Protein AF-A0A2G9LR04-F1 (afdb_monomer)

pLDDT: mean 71.37, std 13.22, range [40.09, 92.0]

Secondary structure (DSSP, 8-state):
--HHHHHHHHHHHHHHHHHHHHHHHHTTT---S-HHHHHHHHHHHHHTHHHHHHHHHHS-TTSS-HHHHHHHHHHHHHHHHHHHHHHHHHHH-----HHHHHHHHHHHHHHHHHHHHHHHHHHHS--

Solvent-accessible surface area (backbone atoms only — not comparable to full-atom values): 6961 Å² total; per-residue (Å²): 136,72,74,61,63,67,52,47,53,54,53,47,53,49,52,50,53,49,47,50,51,47,50,64,64,44,58,85,60,80,70,66,94,42,72,64,59,52,50,55,54,47,47,45,57,39,45,43,51,34,3,49,29,40,46,55,49,75,50,62,83,88,81,54,56,73,67,57,46,54,52,49,18,43,51,39,2,47,50,53,40,50,52,57,43,53,48,38,33,71,77,69,64,44,71,94,37,76,69,52,46,51,50,48,36,52,52,49,29,48,53,28,42,50,49,24,53,53,55,57,53,56,67,66,76,76,113

Nearest PDB structures (foldseek):
  4ktq-assembly1_A  TM=2.704E-01  e=6.461E-01  Thermus aquaticus

Foldseek 3Di:
DDPVVVVCLVVVVVVLVVVVVCLVVCVVVVDPPDPVVVVVVVCCLQFAQLLLLLCLLPDDPVPDDPVRSNVSSRVRSNCQQPVQLVVCCVPVVDDSDPSVSSVSSSVSSVVSSVSSVVVVVVVVVVD

Radius of gyration: 15.89 Å; Cα contacts (8 Å, |Δi|>4): 91; chains: 1; bounding box: 37×32×43 Å

Structure (mmCIF, N/CA/C/O backbone):
data_AF-A0A2G9LR04-F1
#
_entry.id   AF-A0A2G9LR04-F1
#
loop_
_atom_site.group_PDB
_atom_site.id
_atom_site.type_symbol
_atom_site.label_atom_id
_atom_site.label_alt_id
_atom_site.label_comp_id
_atom_site.label_asym_id
_atom_site.label_entity_id
_atom_site.label_seq_id
_atom_site.pdbx_PDB_ins_code
_atom_site.Cartn_x
_atom_site.Cartn_y
_atom_site.Cartn_z
_atom_site.occupancy
_atom_site.B_iso_or_equiv
_atom_site.auth_seq_id
_atom_site.auth_comp_id
_atom_site.auth_asym_id
_atom_site.auth_atom_id
_atom_site.pdbx_PDB_model_num
ATOM 1 N N . MET A 1 1 ? -22.429 8.676 17.859 1.00 40.09 1 MET A N 1
ATOM 2 C CA . MET A 1 1 ? -22.558 8.169 16.476 1.00 40.09 1 MET A CA 1
ATOM 3 C C . MET A 1 1 ? -21.853 9.159 15.576 1.00 40.09 1 MET A C 1
ATOM 5 O O . MET A 1 1 ? -22.311 10.288 15.481 1.00 40.09 1 MET A O 1
ATOM 9 N N . ASP A 1 2 ? -20.703 8.781 15.024 1.00 44.91 2 ASP A N 1
ATOM 10 C CA . ASP A 1 2 ? -19.860 9.706 14.268 1.00 44.91 2 ASP A CA 1
ATOM 11 C C . ASP A 1 2 ? -20.124 9.543 12.766 1.00 44.91 2 ASP A C 1
ATOM 13 O O . ASP A 1 2 ? -19.822 8.514 12.159 1.00 44.91 2 ASP A O 1
ATOM 17 N N . ILE A 1 3 ? -20.774 10.548 12.182 1.00 46.38 3 ILE A N 1
ATOM 18 C CA . ILE A 1 3 ? -21.309 10.555 10.808 1.00 46.38 3 ILE A CA 1
ATOM 19 C C . ILE A 1 3 ? -20.161 10.665 9.779 1.00 46.38 3 ILE A C 1
ATOM 21 O O . ILE A 1 3 ? -20.325 10.366 8.595 1.00 46.38 3 ILE A O 1
ATOM 25 N N . TRP A 1 4 ? -18.963 11.028 10.246 1.00 43.84 4 TRP A N 1
ATOM 26 C CA . TRP A 1 4 ? -17.763 11.219 9.438 1.00 43.84 4 TRP A CA 1
ATOM 27 C C . TRP A 1 4 ? -17.156 9.907 8.921 1.00 43.84 4 TRP A C 1
ATOM 29 O O . TRP A 1 4 ? -16.870 9.796 7.729 1.00 43.84 4 TRP A O 1
ATOM 39 N N . GLY A 1 5 ? -17.080 8.857 9.747 1.00 47.59 5 GLY A N 1
ATOM 40 C CA . GLY A 1 5 ? -16.445 7.589 9.352 1.00 47.59 5 GLY A CA 1
ATOM 41 C C . GLY A 1 5 ? -17.174 6.824 8.236 1.00 47.59 5 GLY A C 1
ATOM 42 O O . GLY A 1 5 ? -16.544 6.137 7.432 1.00 47.59 5 GLY A O 1
ATOM 43 N N . PHE A 1 6 ? -18.500 6.975 8.146 1.00 45.53 6 PHE A N 1
ATOM 44 C CA . PHE A 1 6 ? -19.335 6.314 7.131 1.00 45.53 6 PHE A CA 1
ATOM 45 C C . PHE A 1 6 ? -19.272 6.996 5.759 1.00 45.53 6 PHE A C 1
ATOM 47 O O . PHE A 1 6 ? -19.538 6.370 4.725 1.00 45.53 6 PHE A O 1
ATOM 54 N N . ARG A 1 7 ? -18.964 8.296 5.759 1.00 53.59 7 ARG A N 1
ATOM 55 C CA . ARG A 1 7 ? -18.758 9.086 4.549 1.00 53.59 7 ARG A CA 1
ATOM 56 C C . ARG A 1 7 ? -17.352 8.834 4.004 1.00 53.59 7 ARG A C 1
ATOM 58 O O . ARG A 1 7 ? -17.227 8.584 2.809 1.00 53.59 7 ARG A O 1
ATOM 65 N N . ASP A 1 8 ? -16.354 8.752 4.885 1.00 56.44 8 ASP A N 1
ATOM 66 C CA . ASP A 1 8 ? -14.968 8.441 4.518 1.00 56.44 8 ASP A CA 1
ATOM 67 C C . ASP A 1 8 ? -14.818 7.058 3.886 1.00 56.44 8 ASP A C 1
ATOM 69 O O . ASP A 1 8 ? -14.252 6.964 2.809 1.00 56.44 8 ASP A O 1
ATOM 73 N N . ILE A 1 9 ? -15.391 5.986 4.446 1.00 57.50 9 ILE A N 1
ATOM 74 C CA . ILE A 1 9 ? -15.270 4.638 3.849 1.00 57.50 9 ILE A CA 1
ATOM 75 C C . ILE A 1 9 ? -15.857 4.558 2.438 1.00 57.50 9 ILE A C 1
ATOM 77 O O . ILE A 1 9 ? -15.261 3.941 1.553 1.00 57.50 9 ILE A O 1
ATOM 81 N N . ARG A 1 10 ? -17.030 5.160 2.207 1.00 56.84 10 ARG A N 1
ATOM 82 C CA . ARG A 1 10 ? -17.674 5.123 0.886 1.00 56.84 10 ARG A CA 1
ATOM 83 C C . ARG A 1 10 ? -16.884 5.945 -0.120 1.00 56.84 10 ARG A C 1
ATOM 85 O O . ARG A 1 10 ? -16.547 5.418 -1.174 1.00 56.84 10 ARG A O 1
ATOM 92 N N . ILE A 1 11 ? -16.527 7.182 0.231 1.00 59.34 11 ILE A N 1
ATOM 93 C CA . ILE A 1 11 ? -15.672 8.043 -0.597 1.00 59.34 11 ILE A CA 1
ATOM 94 C C . ILE A 1 11 ? -14.341 7.344 -0.891 1.00 59.34 11 ILE A C 1
ATOM 96 O O . ILE A 1 11 ? -13.901 7.336 -2.031 1.00 59.34 11 ILE A O 1
ATOM 100 N N . PHE A 1 12 ? -13.740 6.676 0.089 1.00 53.84 12 PHE A N 1
ATOM 101 C CA . PHE A 1 12 ? -12.457 5.998 -0.066 1.00 53.84 12 PHE A CA 1
ATOM 102 C C . PHE A 1 12 ? -12.551 4.728 -0.919 1.00 53.84 12 PHE A C 1
ATOM 104 O O . PHE A 1 12 ? -11.682 4.483 -1.748 1.00 53.84 12 PHE A O 1
ATOM 111 N N . THR A 1 13 ? -13.647 3.971 -0.815 1.00 61.41 13 THR A N 1
ATOM 112 C CA . THR A 1 13 ? -13.932 2.848 -1.726 1.00 61.41 13 THR A CA 1
ATOM 113 C C . THR A 1 13 ? -14.085 3.347 -3.166 1.00 61.41 13 THR A C 1
ATOM 115 O O . THR A 1 13 ? -13.544 2.738 -4.087 1.00 61.41 13 THR A O 1
ATOM 118 N N . TYR A 1 14 ? -14.754 4.490 -3.366 1.00 64.81 14 TYR A N 1
ATOM 119 C CA . TYR A 1 14 ? -14.827 5.141 -4.676 1.00 64.81 14 TYR A CA 1
ATOM 120 C C . TYR A 1 14 ? -13.456 5.639 -5.149 1.00 64.81 14 TYR A C 1
ATOM 122 O O . TYR A 1 14 ? -13.128 5.433 -6.309 1.00 64.81 14 TYR A O 1
ATOM 130 N N . LEU A 1 15 ? -12.626 6.221 -4.279 1.00 58.66 15 LEU A N 1
ATOM 131 C CA . LEU A 1 15 ? -11.273 6.678 -4.625 1.00 58.66 15 LEU A CA 1
ATOM 132 C C . LEU A 1 15 ? -10.346 5.518 -5.012 1.00 58.66 15 LEU A C 1
ATOM 134 O O . LEU A 1 15 ? -9.582 5.649 -5.961 1.00 58.66 15 LEU A O 1
ATOM 138 N N . VAL A 1 16 ? -10.444 4.371 -4.334 1.00 58.34 16 VAL A N 1
ATOM 139 C CA . VAL A 1 16 ? -9.709 3.149 -4.698 1.00 58.34 16 VAL A CA 1
ATOM 140 C C . VAL A 1 16 ? -10.234 2.568 -6.009 1.00 58.34 16 VAL A C 1
ATOM 142 O O . VAL A 1 16 ? -9.438 2.217 -6.874 1.00 58.34 16 VAL A O 1
ATOM 145 N N . GLY A 1 17 ? -11.556 2.520 -6.201 1.00 64.62 17 GLY A N 1
ATOM 146 C CA . GLY A 1 17 ? -12.167 2.086 -7.461 1.00 64.62 17 GLY A CA 1
ATOM 147 C C . GLY A 1 17 ? -11.767 2.972 -8.644 1.00 64.62 17 GLY A C 1
ATOM 148 O O . GLY A 1 17 ? -11.399 2.465 -9.700 1.00 64.62 17 GLY A O 1
ATOM 149 N N . VAL A 1 18 ? -11.746 4.291 -8.445 1.00 63.81 18 VAL A N 1
ATOM 150 C CA . VAL A 1 18 ? -11.223 5.271 -9.407 1.00 63.81 18 VAL A CA 1
ATOM 151 C C . VAL A 1 18 ? -9.722 5.080 -9.608 1.00 63.81 18 VAL A C 1
ATOM 153 O O . VAL A 1 18 ? -9.264 5.136 -10.739 1.00 63.81 18 VAL A O 1
ATOM 156 N N . GLY A 1 19 ? -8.958 4.785 -8.555 1.00 62.62 19 GLY A N 1
ATOM 157 C CA . GLY A 1 19 ? -7.535 4.459 -8.643 1.00 62.62 19 GLY A CA 1
ATOM 158 C C . GLY A 1 19 ? -7.270 3.227 -9.507 1.00 62.62 19 GLY A C 1
ATOM 159 O O . GLY A 1 19 ? -6.387 3.266 -10.355 1.00 62.62 19 GLY A O 1
ATOM 160 N N . ILE A 1 20 ? -8.069 2.166 -9.366 1.00 61.47 20 ILE A N 1
ATOM 161 C CA . ILE A 1 20 ? -8.016 0.961 -10.209 1.00 61.47 20 ILE A CA 1
ATOM 162 C C . ILE A 1 20 ? -8.405 1.296 -11.649 1.00 61.47 20 ILE A C 1
ATOM 164 O O . ILE A 1 20 ? -7.693 0.910 -12.573 1.00 61.47 20 ILE A O 1
ATOM 168 N N . LEU A 1 21 ? -9.491 2.050 -11.847 1.00 61.81 21 LEU A N 1
ATOM 169 C CA . LEU A 1 21 ? -9.942 2.474 -13.172 1.00 61.81 21 LEU A CA 1
ATOM 170 C C . LEU A 1 21 ? -8.865 3.307 -13.874 1.00 61.81 21 LEU A C 1
ATOM 172 O O . LEU A 1 21 ? -8.549 3.046 -15.025 1.00 61.81 21 LEU A O 1
ATOM 176 N N . LEU A 1 22 ? -8.252 4.254 -13.162 1.00 57.22 22 LEU A N 1
ATO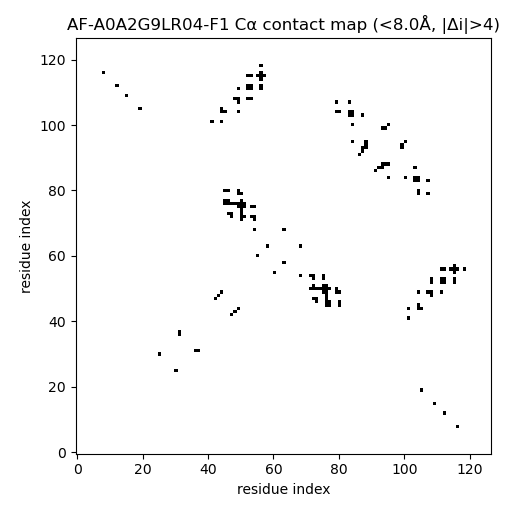M 177 C CA . LEU A 1 22 ? -7.135 5.058 -13.645 1.00 57.22 22 LEU A CA 1
ATOM 178 C C . LEU A 1 22 ? -5.902 4.196 -13.894 1.00 57.22 22 LEU A C 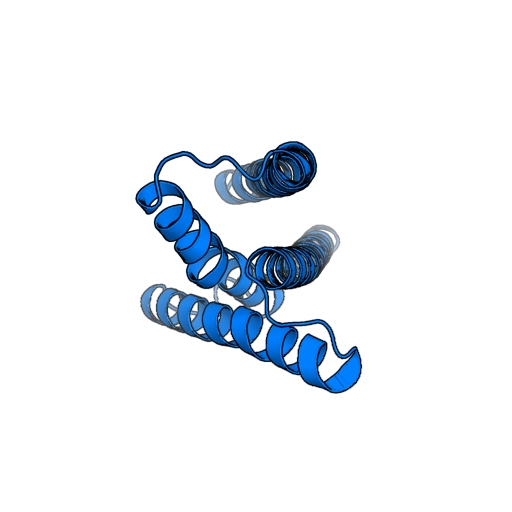1
ATOM 180 O O . LEU A 1 22 ? -5.249 4.383 -14.903 1.00 57.22 22 LEU A O 1
ATOM 184 N N . SER A 1 23 ? -5.592 3.225 -13.039 1.00 56.56 23 SER A N 1
ATOM 185 C CA . SER A 1 23 ? -4.444 2.330 -13.234 1.00 56.56 23 SER A CA 1
ATOM 186 C C . SER A 1 23 ? -4.611 1.459 -14.479 1.00 56.56 23 SER A C 1
ATOM 188 O O . SER A 1 23 ? -3.668 1.319 -15.247 1.00 56.56 23 SER A O 1
ATOM 190 N N . LEU A 1 24 ? -5.813 0.925 -14.711 1.00 63.91 24 LEU A N 1
ATOM 191 C CA . LEU A 1 24 ? -6.171 0.140 -15.897 1.00 63.91 24 LEU A CA 1
ATOM 192 C C . LEU A 1 24 ? -6.267 1.005 -17.159 1.00 63.91 24 LEU A C 1
ATOM 194 O O . LEU A 1 24 ? -5.882 0.566 -18.238 1.00 63.91 24 LEU A O 1
ATOM 198 N N . LEU A 1 25 ? -6.753 2.239 -17.026 1.00 61.50 25 LEU A N 1
ATOM 199 C CA . LEU A 1 25 ? -6.846 3.204 -18.120 1.00 61.50 25 LEU A CA 1
ATOM 200 C C . LEU A 1 25 ? -5.468 3.745 -18.509 1.00 61.50 25 LEU A C 1
ATOM 202 O O . LEU A 1 25 ? -5.213 3.942 -19.688 1.00 61.50 25 LEU A O 1
ATOM 206 N N . LEU A 1 26 ? -4.582 3.975 -17.536 1.00 54.84 26 LEU A N 1
ATOM 207 C CA . LEU A 1 26 ? -3.218 4.481 -17.723 1.00 54.84 26 LEU A CA 1
ATOM 208 C C . LEU A 1 26 ? -2.212 3.360 -18.036 1.00 54.84 26 LEU A C 1
ATOM 210 O O . LEU A 1 26 ? -1.113 3.656 -18.508 1.00 54.84 26 LEU A O 1
ATOM 214 N N . TRP A 1 27 ? -2.593 2.093 -17.824 1.00 56.44 27 TRP A N 1
ATOM 215 C CA . TRP A 1 27 ? -1.837 0.888 -18.185 1.00 56.44 27 TRP A CA 1
ATOM 216 C C . TRP A 1 27 ? -1.295 0.912 -19.627 1.00 56.44 27 TRP A C 1
ATOM 218 O O . TRP A 1 27 ? -0.094 0.701 -19.797 1.00 56.44 27 TRP A O 1
ATOM 228 N N . PRO A 1 28 ? -2.102 1.223 -20.665 1.00 53.03 28 PRO A N 1
ATOM 229 C CA . PRO A 1 28 ? -1.603 1.334 -22.035 1.00 53.03 28 PRO A CA 1
ATOM 230 C C . PRO A 1 28 ? -0.775 2.597 -22.301 1.00 53.03 28 PRO A C 1
ATOM 232 O O . PRO A 1 28 ? -0.036 2.629 -23.281 1.00 53.03 28 PRO A O 1
ATOM 235 N N . PHE A 1 29 ? -0.883 3.640 -21.471 1.00 50.94 29 PHE A N 1
ATOM 236 C CA . PHE A 1 29 ? -0.265 4.927 -21.785 1.00 50.94 29 PHE A CA 1
ATOM 237 C C . PHE A 1 29 ? 1.169 5.055 -21.288 1.00 50.94 29 PHE A C 1
ATOM 239 O O . PHE A 1 29 ? 1.924 5.800 -21.898 1.00 50.94 29 PHE A O 1
ATOM 246 N N . GLY A 1 30 ? 1.585 4.385 -20.206 1.00 55.62 30 GLY A N 1
ATOM 247 C CA . GLY A 1 30 ? 2.968 4.494 -19.701 1.00 55.62 30 GLY A CA 1
ATOM 248 C C . GLY A 1 30 ? 3.446 5.937 -19.419 1.00 55.62 30 GLY A C 1
ATOM 249 O O . GLY A 1 30 ? 4.626 6.158 -19.154 1.00 55.62 30 GLY A O 1
ATOM 250 N N . PHE A 1 31 ? 2.535 6.916 -19.459 1.00 50.62 31 PHE A N 1
ATOM 251 C CA . PHE A 1 31 ? 2.807 8.344 -19.588 1.00 50.62 31 PHE A CA 1
ATOM 252 C C . PHE A 1 31 ? 2.316 9.058 -18.330 1.00 50.62 31 PHE A C 1
ATOM 254 O O . PHE A 1 31 ? 1.261 9.685 -18.301 1.00 50.62 31 PHE A O 1
ATOM 261 N N . ILE A 1 32 ? 3.096 8.971 -17.255 1.00 54.25 32 ILE A N 1
ATOM 262 C CA . ILE A 1 32 ? 3.146 10.083 -16.303 1.00 54.25 32 ILE A CA 1
ATOM 263 C C . ILE A 1 32 ? 4.391 10.878 -16.708 1.00 54.25 32 ILE A C 1
ATOM 265 O O . ILE A 1 32 ? 5.501 10.417 -16.440 1.00 54.25 32 ILE A O 1
ATOM 269 N N . PRO A 1 33 ? 4.245 12.026 -17.396 1.00 55.41 33 PRO A N 1
ATOM 270 C CA . PRO A 1 33 ? 5.360 12.714 -18.049 1.00 55.41 33 PRO A CA 1
ATOM 271 C C . PRO A 1 33 ? 6.292 13.468 -17.085 1.00 55.41 33 PRO A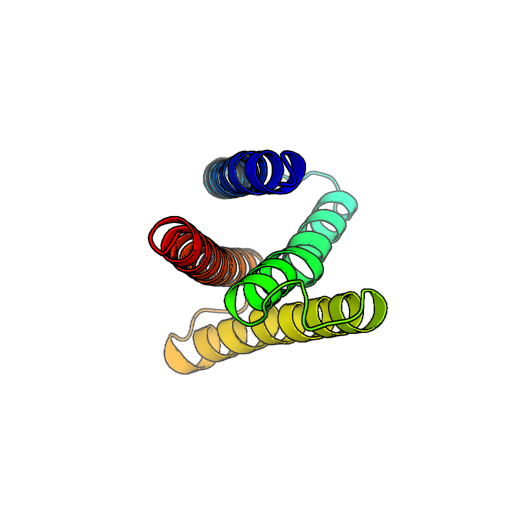 C 1
ATOM 273 O O . PRO A 1 33 ? 7.201 14.162 -17.525 1.00 55.41 33 PRO A O 1
ATOM 276 N N . THR A 1 34 ? 6.132 13.317 -15.768 1.00 61.44 34 THR A N 1
ATOM 277 C CA . THR A 1 34 ? 7.079 13.845 -14.783 1.00 61.44 34 THR A CA 1
ATOM 278 C C . THR A 1 34 ? 7.468 12.736 -13.812 1.00 61.44 34 THR A C 1
ATOM 280 O O . THR A 1 34 ? 6.645 12.216 -13.057 1.00 61.44 34 THR A O 1
ATOM 283 N N . ALA A 1 35 ? 8.748 12.352 -13.832 1.00 60.78 35 ALA A N 1
ATOM 284 C CA . ALA A 1 35 ? 9.316 11.337 -12.940 1.00 60.78 35 ALA A CA 1
ATOM 285 C C . ALA A 1 35 ? 8.928 11.577 -11.467 1.00 60.78 35 ALA A C 1
ATOM 287 O O . ALA A 1 35 ? 8.652 10.634 -10.729 1.00 60.78 35 ALA A O 1
ATOM 288 N N . THR A 1 36 ? 8.796 12.845 -11.078 1.00 62.53 36 THR A N 1
ATOM 289 C CA . THR A 1 36 ? 8.345 13.287 -9.758 1.00 62.53 36 THR A CA 1
ATOM 290 C C . THR A 1 36 ? 6.938 12.808 -9.406 1.00 62.53 36 THR A C 1
ATOM 292 O O . THR A 1 36 ? 6.753 12.243 -8.332 1.00 62.53 36 THR A O 1
ATOM 295 N N . LEU A 1 37 ? 5.944 12.968 -10.289 1.00 59.66 37 LEU A N 1
ATOM 296 C CA . LEU A 1 37 ? 4.582 12.500 -10.007 1.00 59.66 37 LEU A CA 1
ATOM 297 C C . LEU A 1 37 ? 4.546 10.975 -9.884 1.00 59.66 37 LEU A C 1
ATOM 299 O O . LEU A 1 37 ? 3.886 10.453 -8.992 1.00 59.66 37 LEU A O 1
ATOM 303 N N . ARG A 1 38 ? 5.313 10.253 -10.708 1.00 64.06 38 ARG A N 1
ATOM 304 C CA . ARG A 1 38 ? 5.401 8.787 -10.624 1.00 64.06 38 ARG A CA 1
ATOM 305 C C . ARG A 1 38 ? 5.960 8.320 -9.278 1.00 64.06 38 ARG A C 1
ATOM 307 O O . ARG A 1 38 ? 5.437 7.369 -8.705 1.00 64.06 38 ARG A O 1
ATOM 314 N N . VAL A 1 39 ? 6.986 9.000 -8.766 1.00 64.62 39 VAL A N 1
ATOM 315 C CA . VAL A 1 39 ? 7.580 8.701 -7.454 1.00 64.62 39 VAL A CA 1
ATOM 316 C C . VAL A 1 39 ? 6.617 9.054 -6.325 1.00 64.62 39 VAL A C 1
ATOM 318 O O . VAL A 1 39 ? 6.406 8.228 -5.446 1.00 64.62 39 VAL A O 1
ATOM 321 N N . VAL A 1 40 ? 5.982 10.229 -6.357 1.00 68.12 40 VAL A N 1
ATOM 322 C CA . VAL A 1 40 ? 5.041 10.653 -5.306 1.00 68.12 40 VAL A CA 1
ATOM 323 C C . VAL A 1 40 ? 3.832 9.718 -5.238 1.00 68.12 40 VAL A C 1
ATOM 325 O O . VAL A 1 40 ? 3.505 9.217 -4.163 1.00 68.12 40 VAL A O 1
ATOM 328 N N . PHE A 1 41 ? 3.206 9.412 -6.377 1.00 66.44 41 PHE A N 1
ATOM 329 C CA . PHE A 1 41 ? 2.089 8.466 -6.419 1.00 66.44 41 PHE A CA 1
ATOM 330 C C . PHE A 1 41 ? 2.522 7.050 -6.032 1.00 66.44 41 PHE A C 1
ATOM 332 O O . PHE A 1 41 ? 1.818 6.395 -5.266 1.00 66.44 41 PHE A O 1
ATOM 339 N N . GLY A 1 42 ? 3.691 6.597 -6.497 1.00 67.88 42 GLY A N 1
ATOM 340 C CA . GLY A 1 42 ? 4.255 5.302 -6.115 1.00 67.88 42 GLY A CA 1
ATOM 341 C C . GLY A 1 42 ? 4.497 5.194 -4.610 1.00 67.88 42 GLY A C 1
ATOM 342 O O . GLY A 1 42 ? 4.131 4.193 -4.005 1.00 67.88 42 GLY A O 1
ATOM 343 N N . MET A 1 43 ? 5.030 6.245 -3.986 1.00 69.50 43 MET A N 1
ATOM 344 C CA . MET A 1 43 ? 5.274 6.311 -2.544 1.00 69.50 43 MET A CA 1
ATOM 345 C C . MET A 1 43 ? 3.976 6.283 -1.738 1.00 69.50 43 MET A C 1
ATOM 347 O O . MET A 1 43 ? 3.904 5.578 -0.739 1.00 69.50 43 MET A O 1
ATOM 351 N N . ILE A 1 44 ? 2.933 6.994 -2.170 1.00 70.19 44 ILE A N 1
ATOM 352 C CA . ILE A 1 44 ? 1.623 6.964 -1.495 1.00 70.19 44 ILE A CA 1
ATOM 353 C C . ILE A 1 44 ? 0.994 5.566 -1.591 1.00 70.19 44 ILE A C 1
ATOM 355 O O . ILE A 1 44 ? 0.457 5.055 -0.605 1.00 70.19 44 ILE A O 1
ATOM 359 N N . LEU A 1 45 ? 1.095 4.933 -2.763 1.00 69.25 45 LEU A N 1
ATOM 360 C CA . LEU A 1 45 ? 0.639 3.560 -2.991 1.00 69.25 45 LEU A CA 1
ATOM 361 C C . LEU A 1 45 ? 1.408 2.536 -2.154 1.00 69.25 45 LEU A C 1
ATOM 363 O O . LEU A 1 45 ? 0.794 1.619 -1.625 1.00 69.25 45 LEU A O 1
ATOM 367 N N . LEU A 1 46 ? 2.721 2.709 -2.009 1.00 71.00 46 LEU A N 1
ATOM 368 C CA . LEU A 1 46 ? 3.590 1.822 -1.234 1.00 71.00 46 LEU A CA 1
ATOM 369 C C . LEU A 1 46 ? 3.441 2.013 0.281 1.00 71.00 46 LEU A C 1
ATOM 371 O O . LEU A 1 46 ? 3.436 1.043 1.030 1.00 71.00 46 LEU A O 1
ATOM 375 N N . LEU A 1 47 ? 3.365 3.259 0.750 1.00 73.62 47 LEU A N 1
ATOM 376 C CA . LEU A 1 47 ? 3.558 3.593 2.166 1.00 73.62 47 LEU A CA 1
ATOM 377 C C . LEU A 1 47 ? 2.271 3.979 2.897 1.00 73.62 47 LEU A C 1
ATOM 379 O O .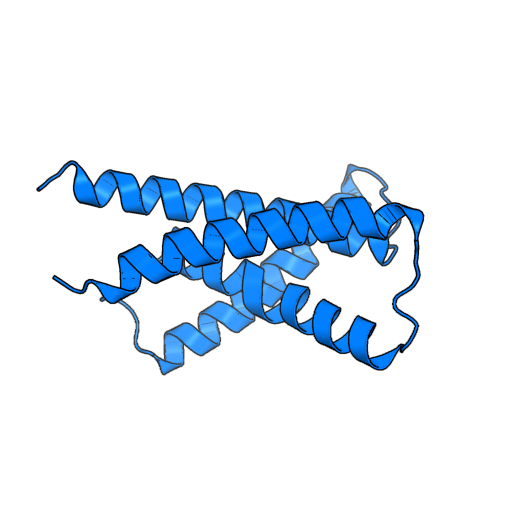 LEU A 1 47 ? 2.240 3.946 4.126 1.00 73.62 47 LEU A O 1
ATOM 383 N N . GLY A 1 48 ? 1.206 4.338 2.180 1.00 74.50 48 GLY A N 1
ATOM 384 C CA . GLY A 1 48 ? -0.030 4.825 2.795 1.00 74.50 48 GLY A CA 1
ATOM 385 C C . GLY A 1 48 ? -1.171 3.817 2.749 1.00 74.50 48 GLY A C 1
ATOM 386 O O . GLY A 1 48 ? -1.687 3.390 3.780 1.00 74.50 48 GLY A O 1
ATOM 387 N N . LEU A 1 49 ? -1.585 3.463 1.533 1.00 75.75 49 LEU A N 1
ATOM 388 C CA . LEU A 1 49 ? -2.826 2.729 1.275 1.00 75.75 49 LEU A CA 1
ATOM 389 C C . LEU A 1 49 ? -2.888 1.328 1.913 1.00 75.75 49 LEU A C 1
ATOM 391 O O . LEU A 1 49 ? -3.817 1.085 2.690 1.00 75.75 49 LEU A O 1
ATOM 395 N N . PRO A 1 50 ? -1.949 0.406 1.631 1.00 79.56 50 PRO A N 1
ATOM 396 C CA . PRO A 1 50 ? -2.059 -0.972 2.103 1.00 79.56 50 PRO A CA 1
ATOM 397 C C . PRO A 1 50 ? -2.038 -1.064 3.630 1.00 79.56 50 PRO A C 1
ATOM 399 O O . PRO A 1 50 ? -2.861 -1.768 4.214 1.00 79.56 50 PRO A O 1
ATOM 402 N N . GLY A 1 51 ? -1.165 -0.306 4.296 1.00 82.81 51 GLY A N 1
ATOM 403 C CA . GLY A 1 51 ? -1.072 -0.317 5.750 1.00 82.81 51 GLY A CA 1
ATOM 404 C C . GLY A 1 51 ? -2.258 0.329 6.448 1.00 82.81 51 GLY A C 1
ATOM 405 O O . GLY A 1 51 ? -2.689 -0.168 7.487 1.00 82.81 51 GLY A O 1
ATOM 406 N N . TYR A 1 52 ? -2.852 1.373 5.861 1.00 80.88 52 TYR A N 1
ATOM 407 C CA . TYR A 1 52 ? -4.066 1.981 6.404 1.00 80.88 52 TYR A CA 1
ATOM 408 C C . TYR A 1 52 ? -5.232 0.988 6.416 1.00 80.88 52 TYR A C 1
ATOM 410 O O . TYR A 1 52 ? -5.906 0.820 7.435 1.00 80.88 52 TYR A O 1
ATOM 418 N N . PHE A 1 53 ? -5.444 0.283 5.303 1.00 78.94 53 PHE A N 1
ATOM 419 C CA . PHE A 1 53 ? -6.511 -0.709 5.209 1.00 78.94 53 PHE A CA 1
ATOM 420 C C . PHE A 1 53 ? -6.245 -1.952 6.043 1.00 78.94 53 PHE A C 1
ATOM 422 O O . PHE A 1 53 ? -7.175 -2.488 6.639 1.00 78.94 53 PHE A O 1
ATOM 429 N N . ALA A 1 54 ? -4.998 -2.407 6.114 1.00 81.75 54 ALA A N 1
ATOM 430 C CA . ALA A 1 54 ? -4.641 -3.535 6.957 1.00 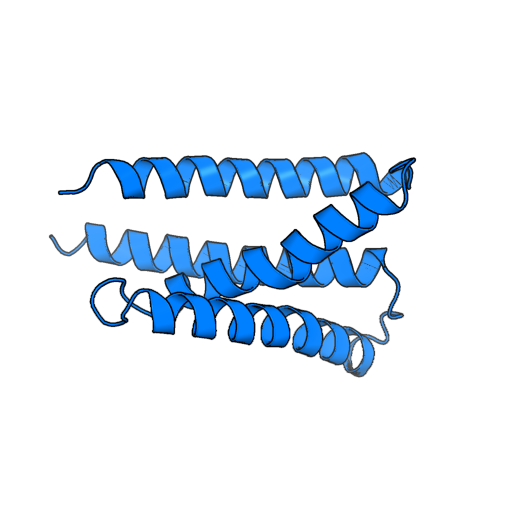81.75 54 ALA A CA 1
ATOM 431 C C . ALA A 1 54 ? -4.839 -3.224 8.438 1.00 81.75 54 ALA A C 1
ATOM 433 O O . ALA A 1 54 ? -5.426 -4.033 9.153 1.00 81.75 54 ALA A O 1
ATOM 434 N N . PHE A 1 55 ? -4.448 -2.027 8.881 1.00 84.38 55 PHE A N 1
ATOM 435 C CA . PHE A 1 55 ? -4.712 -1.578 10.242 1.00 84.38 55 PHE A CA 1
ATOM 436 C C . PHE A 1 55 ? -6.211 -1.641 10.559 1.00 84.38 55 PHE A C 1
ATOM 438 O O . PHE A 1 55 ? -6.607 -2.235 11.554 1.00 84.38 55 PHE A O 1
ATOM 445 N N . TRP A 1 56 ? -7.056 -1.114 9.675 1.00 76.62 56 TRP A N 1
ATOM 446 C CA . TRP A 1 56 ? -8.513 -1.156 9.832 1.00 76.62 56 TRP A CA 1
ATOM 447 C C . TRP A 1 56 ? -9.142 -2.544 9.699 1.00 76.62 56 TRP A C 1
ATOM 449 O O . TRP A 1 56 ? -10.215 -2.796 10.245 1.00 76.62 56 TRP A O 1
ATOM 459 N N . ALA A 1 57 ? -8.515 -3.441 8.942 1.00 77.62 57 ALA A N 1
ATOM 460 C CA . ALA A 1 57 ? -8.951 -4.824 8.840 1.00 77.62 57 ALA A CA 1
ATOM 461 C C . ALA A 1 57 ? -8.649 -5.602 10.133 1.00 77.62 57 ALA A C 1
ATOM 463 O O . ALA A 1 57 ? -9.413 -6.503 10.489 1.00 77.62 57 ALA A O 1
ATOM 464 N N . ILE A 1 58 ? -7.563 -5.258 10.834 1.00 81.31 58 ILE A N 1
ATOM 465 C CA . ILE A 1 58 ? -7.022 -6.023 11.968 1.00 81.31 58 ILE A CA 1
ATOM 466 C C . ILE A 1 58 ? -7.435 -5.439 13.326 1.00 81.31 58 ILE A C 1
ATOM 468 O O . ILE A 1 58 ? -7.817 -6.207 14.210 1.00 81.31 58 ILE A O 1
ATOM 472 N N . PHE A 1 59 ? -7.424 -4.118 13.493 1.00 80.00 59 PHE A N 1
ATOM 473 C CA . PHE A 1 59 ? -7.633 -3.452 14.781 1.00 80.00 59 PHE A CA 1
ATOM 474 C C . PHE A 1 59 ? -8.934 -2.650 14.821 1.00 80.00 59 PHE A C 1
ATOM 476 O O . PHE A 1 59 ? -9.312 -1.995 13.846 1.00 80.00 59 PHE A O 1
ATOM 483 N N . ASP A 1 60 ? -9.593 -2.645 15.982 1.00 71.69 60 ASP A N 1
ATOM 484 C CA . ASP A 1 60 ? -10.704 -1.730 16.234 1.00 71.69 60 ASP A CA 1
ATOM 485 C C . ASP A 1 60 ? -10.167 -0.363 16.685 1.00 71.69 60 ASP A C 1
ATOM 487 O O . ASP A 1 60 ? -9.239 -0.251 17.485 1.00 71.69 60 ASP A O 1
ATOM 491 N N . ARG A 1 61 ? -10.774 0.724 16.187 1.00 65.19 61 ARG A N 1
ATOM 492 C CA . ARG A 1 61 ? -10.264 2.102 16.360 1.00 65.19 61 ARG A CA 1
ATOM 493 C C . ARG A 1 61 ? -10.056 2.544 17.816 1.00 65.19 61 ARG A C 1
ATOM 495 O O . ARG A 1 61 ? -9.355 3.525 18.038 1.00 65.19 61 ARG A O 1
ATOM 502 N N . LYS A 1 62 ? -10.697 1.880 18.780 1.00 64.94 62 LYS A N 1
ATOM 503 C CA . LYS A 1 62 ? -10.659 2.239 20.206 1.00 64.94 62 LYS A CA 1
ATOM 504 C C . LYS A 1 62 ? -9.476 1.626 20.958 1.00 64.94 62 LYS A C 1
ATOM 506 O O . LYS A 1 62 ? -9.229 2.034 22.085 1.00 64.94 62 LYS A O 1
ATOM 511 N N . GLU A 1 63 ? -8.775 0.670 20.357 1.00 70.94 63 GLU A N 1
ATOM 512 C CA . GLU A 1 63 ? -7.742 -0.115 21.043 1.00 70.94 63 GLU A CA 1
ATOM 513 C C . GLU A 1 63 ? -6.339 0.491 20.921 1.00 70.94 63 GLU A C 1
ATOM 515 O O . GLU A 1 63 ? -5.442 0.097 21.655 1.00 70.94 63 GLU A O 1
ATOM 520 N N . VAL A 1 64 ? -6.140 1.458 20.016 1.00 80.25 64 VAL A N 1
ATOM 521 C CA . VAL A 1 64 ? -4.802 1.912 19.611 1.00 80.25 64 VAL A CA 1
ATOM 522 C C . VAL A 1 64 ? -4.713 3.436 19.616 1.00 80.25 64 VAL A C 1
ATOM 524 O O . VAL A 1 64 ? -5.566 4.114 19.033 1.00 80.25 64 VAL A O 1
ATOM 527 N N . SER A 1 65 ? -3.655 3.970 20.236 1.00 83.38 65 SER A N 1
ATOM 528 C CA . SER A 1 65 ? -3.372 5.412 20.251 1.00 83.38 65 SER A CA 1
ATOM 529 C C . SER A 1 65 ? -3.022 5.942 18.852 1.00 83.38 65 SER A C 1
ATOM 531 O O . SER A 1 65 ? -2.561 5.199 17.989 1.00 83.38 65 SER A O 1
ATOM 533 N N . GLU A 1 66 ? -3.205 7.242 18.603 1.00 78.62 66 GLU A N 1
ATOM 534 C CA . GLU A 1 66 ? -2.966 7.820 17.268 1.00 78.62 66 GLU A CA 1
ATOM 535 C C . GLU A 1 66 ? -1.497 7.711 16.808 1.00 78.62 66 GLU A C 1
ATOM 537 O O . GLU A 1 66 ? -1.234 7.483 15.628 1.00 78.62 66 GLU A O 1
ATOM 542 N N . ILE A 1 67 ? -0.534 7.805 17.733 1.00 83.06 67 ILE A N 1
ATOM 543 C CA . ILE A 1 67 ? 0.901 7.652 17.424 1.00 83.06 67 ILE A CA 1
ATOM 544 C C . ILE A 1 67 ? 1.212 6.202 17.040 1.00 83.06 67 ILE A C 1
ATOM 546 O O . ILE A 1 67 ? 1.885 5.941 16.043 1.00 83.06 67 ILE A O 1
ATOM 550 N N . GLU A 1 68 ? 0.688 5.254 17.812 1.00 83.31 68 GLU A N 1
ATOM 551 C CA . GLU A 1 68 ? 0.871 3.826 17.568 1.00 83.31 68 GLU A CA 1
ATOM 552 C C . GLU A 1 68 ? 0.195 3.388 16.265 1.00 83.31 68 GLU A C 1
ATOM 554 O O . GLU A 1 68 ? 0.779 2.643 15.481 1.00 83.31 68 GLU A O 1
ATOM 559 N N . ARG A 1 69 ? -0.987 3.940 15.966 1.00 83.50 69 ARG A N 1
ATOM 560 C CA . ARG A 1 69 ? -1.676 3.748 14.687 1.00 83.50 69 ARG A CA 1
ATOM 561 C C . ARG A 1 69 ? -0.802 4.186 13.518 1.00 83.50 69 ARG A C 1
ATOM 563 O O . ARG A 1 69 ? -0.686 3.444 12.549 1.00 83.50 69 ARG A O 1
ATOM 570 N N . LEU A 1 70 ? -0.185 5.364 13.592 1.00 81.00 70 LEU A N 1
ATOM 571 C CA . LEU A 1 70 ? 0.657 5.872 12.509 1.00 81.00 70 LEU A CA 1
ATOM 572 C C . LEU A 1 70 ? 1.896 4.988 12.292 1.00 81.00 70 LEU A C 1
ATOM 574 O O . LEU A 1 70 ? 2.238 4.677 11.150 1.00 81.00 70 LEU A O 1
ATOM 578 N N . GLY A 1 71 ? 2.508 4.512 13.3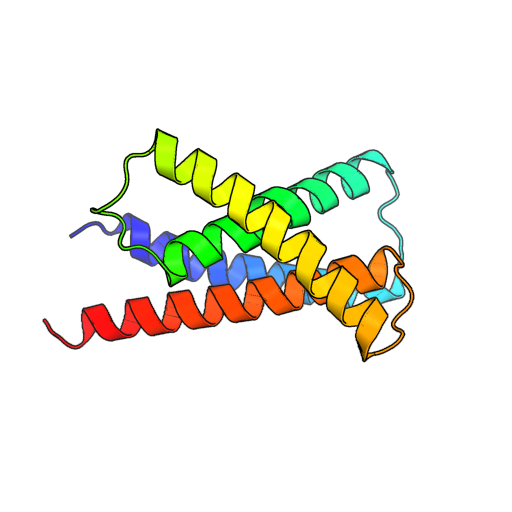82 1.00 84.19 71 GLY A N 1
ATOM 579 C CA . GLY A 1 71 ? 3.607 3.545 13.330 1.00 84.19 71 GLY A CA 1
ATOM 580 C C . GLY A 1 71 ? 3.192 2.211 12.702 1.00 84.19 71 GLY A C 1
ATOM 581 O O . GLY A 1 71 ? 3.853 1.726 11.783 1.00 84.19 71 GLY A O 1
ATOM 582 N N . LEU A 1 72 ? 2.064 1.644 13.138 1.00 85.75 72 LEU A N 1
ATOM 583 C CA . LEU A 1 72 ? 1.543 0.380 12.616 1.00 85.75 72 LEU A CA 1
ATOM 584 C C . LEU A 1 72 ? 1.157 0.485 11.143 1.00 85.75 72 LEU A C 1
ATOM 586 O O . LEU A 1 72 ? 1.491 -0.406 10.369 1.00 85.75 72 LEU A O 1
ATOM 590 N N . VAL A 1 73 ? 0.510 1.577 10.732 1.00 85.06 73 VAL A N 1
ATOM 591 C CA . VAL A 1 73 ? 0.179 1.830 9.323 1.00 85.06 73 VAL A CA 1
ATOM 592 C C . VAL A 1 73 ? 1.443 1.835 8.469 1.00 85.06 73 VAL A C 1
ATOM 594 O O . VAL A 1 73 ? 1.472 1.185 7.429 1.00 85.06 73 VAL A O 1
ATOM 597 N N . PHE A 1 74 ? 2.510 2.496 8.917 1.00 84.81 74 PHE A N 1
ATOM 598 C CA . PHE A 1 74 ? 3.759 2.532 8.162 1.00 84.81 74 PHE A CA 1
ATOM 599 C C . PHE A 1 74 ? 4.412 1.145 8.047 1.00 84.81 74 PHE A C 1
ATOM 601 O O . PHE A 1 74 ? 4.807 0.730 6.955 1.00 84.81 74 PHE A O 1
ATOM 608 N N . VAL A 1 75 ? 4.464 0.390 9.150 1.00 88.19 75 VAL A N 1
ATOM 609 C CA . VAL A 1 75 ? 5.011 -0.976 9.163 1.00 88.19 75 VAL A CA 1
ATOM 610 C C . VAL A 1 75 ? 4.187 -1.907 8.274 1.00 88.19 75 VAL A C 1
ATOM 612 O O . VAL A 1 75 ? 4.753 -2.601 7.429 1.00 88.19 75 VAL A O 1
ATOM 615 N N . PHE A 1 76 ? 2.858 -1.899 8.402 1.00 88.06 76 PHE A N 1
ATOM 616 C CA . PHE A 1 76 ? 1.990 -2.725 7.565 1.00 88.06 76 PHE A CA 1
ATOM 617 C C . PHE A 1 76 ? 2.120 -2.372 6.091 1.00 88.06 76 PHE A C 1
ATOM 619 O O . PHE A 1 76 ? 2.161 -3.279 5.265 1.00 88.06 76 PHE A O 1
ATOM 626 N N . SER A 1 77 ? 2.231 -1.089 5.752 1.00 86.69 77 SER A N 1
ATOM 627 C CA . SER A 1 77 ? 2.432 -0.664 4.370 1.00 86.69 77 SER A CA 1
ATOM 628 C C . SER A 1 77 ? 3.719 -1.229 3.774 1.00 86.69 77 SER A C 1
ATOM 630 O O . SER A 1 77 ? 3.694 -1.744 2.657 1.00 86.69 77 SER A O 1
ATOM 632 N N . LEU A 1 78 ? 4.827 -1.212 4.522 1.00 86.12 78 LEU A N 1
ATOM 633 C CA . LEU A 1 78 ? 6.085 -1.811 4.070 1.00 86.12 78 LEU A CA 1
ATOM 634 C C . LEU A 1 78 ? 5.960 -3.326 3.893 1.00 86.12 78 LEU A C 1
ATOM 636 O O . LEU A 1 78 ? 6.330 -3.857 2.847 1.00 86.12 78 LEU A O 1
ATOM 640 N N . VAL A 1 79 ? 5.397 -4.021 4.883 1.00 90.19 79 VAL A N 1
ATOM 641 C CA . VAL A 1 79 ? 5.235 -5.482 4.838 1.00 90.19 79 VAL A CA 1
ATOM 642 C C . VAL A 1 79 ? 4.341 -5.896 3.668 1.00 90.19 79 VAL A C 1
ATOM 644 O O . VAL A 1 79 ? 4.715 -6.770 2.890 1.00 90.19 79 VAL A O 1
ATOM 647 N N . LEU A 1 80 ? 3.195 -5.239 3.491 1.00 87.44 80 LEU A N 1
ATOM 648 C CA . LEU A 1 80 ? 2.222 -5.550 2.437 1.00 87.44 80 LEU A CA 1
ATOM 649 C C . LEU A 1 80 ? 2.653 -5.089 1.049 1.00 87.44 80 LEU A C 1
ATOM 651 O O . LEU A 1 80 ? 2.083 -5.532 0.056 1.00 87.44 80 LEU A O 1
ATOM 655 N N . SER A 1 81 ? 3.663 -4.235 0.967 1.00 85.62 81 SER A N 1
ATOM 656 C CA . SER A 1 81 ? 4.263 -3.856 -0.304 1.00 85.62 81 SER A CA 1
ATOM 657 C C . SER A 1 81 ? 5.388 -4.795 -0.716 1.00 85.62 81 SER A C 1
ATOM 659 O O . SER A 1 81 ? 5.473 -5.189 -1.875 1.00 85.62 81 SER A O 1
ATOM 661 N N . VAL A 1 82 ? 6.257 -5.167 0.224 1.00 87.44 82 VAL A N 1
ATOM 662 C CA . VAL A 1 82 ? 7.467 -5.943 -0.071 1.00 87.44 82 VAL A CA 1
ATOM 663 C C . VAL A 1 82 ? 7.163 -7.436 -0.141 1.00 87.44 82 VAL A C 1
ATOM 665 O O . VAL A 1 82 ? 7.523 -8.090 -1.118 1.00 87.44 82 VAL A O 1
ATOM 668 N N . VAL A 1 83 ? 6.467 -7.985 0.860 1.00 89.62 83 VAL A N 1
ATOM 669 C CA . VAL A 1 83 ? 6.256 -9.437 0.970 1.00 89.62 83 VAL A CA 1
ATOM 670 C C . VAL A 1 83 ? 5.464 -9.991 -0.219 1.00 89.62 83 VAL A C 1
ATOM 672 O O . VAL A 1 83 ? 5.926 -10.959 -0.820 1.00 89.62 83 VAL A O 1
ATOM 675 N N . PRO A 1 84 ? 4.334 -9.400 -0.649 1.00 87.62 84 PRO A N 1
ATOM 676 C CA . PRO A 1 84 ? 3.565 -9.943 -1.770 1.00 87.62 84 PRO A CA 1
ATOM 677 C C . PRO A 1 84 ? 4.302 -9.857 -3.106 1.00 87.62 84 PRO A C 1
ATOM 679 O O . PRO A 1 84 ? 4.164 -10.752 -3.935 1.00 87.62 84 PRO A O 1
ATOM 682 N N . VAL A 1 85 ? 5.116 -8.817 -3.306 1.00 87.19 85 VAL A N 1
ATOM 683 C CA . VAL A 1 85 ? 5.961 -8.684 -4.501 1.00 87.19 85 VAL A CA 1
ATOM 684 C C . VAL A 1 85 ? 7.038 -9.767 -4.513 1.00 87.19 85 VAL A C 1
ATOM 686 O O . VAL A 1 85 ? 7.208 -10.437 -5.529 1.00 87.19 85 VAL A O 1
ATOM 689 N N . MET A 1 86 ? 7.714 -9.993 -3.382 1.00 87.50 86 MET A N 1
ATOM 690 C CA . MET A 1 86 ? 8.712 -11.061 -3.254 1.00 87.50 86 MET A CA 1
ATOM 691 C C . MET A 1 86 ? 8.095 -12.451 -3.432 1.00 87.50 86 MET A C 1
ATOM 693 O O . MET A 1 86 ? 8.680 -13.305 -4.09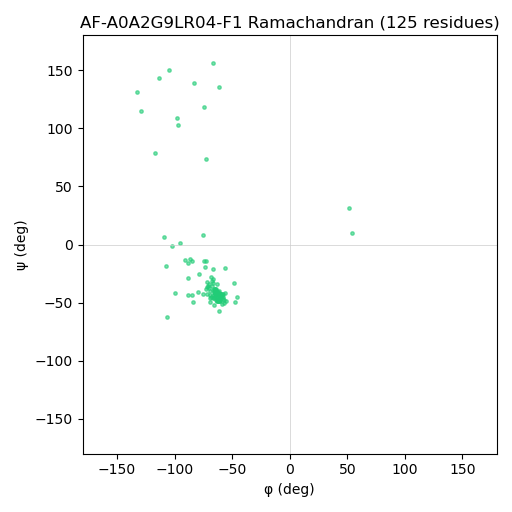2 1.00 87.50 86 MET A O 1
ATOM 697 N N . LEU A 1 87 ? 6.900 -12.683 -2.884 1.00 87.81 87 LEU A N 1
ATOM 698 C CA . LEU A 1 87 ? 6.161 -13.929 -3.090 1.00 87.81 87 LEU A CA 1
ATOM 699 C C . LEU A 1 87 ? 5.756 -14.100 -4.560 1.00 87.81 87 LEU A C 1
ATOM 701 O O . LEU A 1 87 ? 5.869 -15.200 -5.096 1.00 87.81 87 LEU A O 1
ATOM 705 N N . GLY A 1 88 ? 5.328 -13.021 -5.220 1.00 84.50 88 GLY A N 1
ATOM 706 C CA . GLY A 1 88 ? 5.007 -13.002 -6.647 1.00 84.50 88 GLY A CA 1
ATOM 707 C C . GLY A 1 88 ? 6.192 -13.417 -7.520 1.00 84.50 88 GLY A C 1
ATOM 708 O O . GLY A 1 88 ? 6.054 -14.278 -8.390 1.00 84.50 88 GLY A O 1
ATOM 709 N N . ASP A 1 89 ? 7.368 -12.859 -7.244 1.00 89.56 89 ASP A N 1
ATOM 710 C CA . ASP A 1 89 ? 8.609 -13.220 -7.932 1.00 89.56 89 ASP A CA 1
ATOM 711 C C . ASP A 1 89 ? 9.026 -14.669 -7.632 1.00 89.56 89 ASP A C 1
ATOM 713 O O . ASP A 1 89 ? 9.317 -15.451 -8.538 1.00 89.56 89 ASP A O 1
ATOM 717 N N . TYR A 1 90 ? 8.973 -15.085 -6.364 1.00 90.94 90 TYR A N 1
ATOM 718 C CA . TYR A 1 90 ? 9.407 -16.420 -5.963 1.00 90.94 90 TYR A CA 1
ATOM 719 C C . TYR A 1 90 ? 8.521 -17.537 -6.539 1.00 90.94 90 TYR A C 1
ATOM 721 O O . TYR A 1 90 ? 9.051 -18.466 -7.163 1.00 90.94 90 TYR A O 1
ATOM 729 N N . PHE A 1 91 ? 7.197 -17.435 -6.351 1.00 92.00 91 PHE A N 1
ATOM 730 C CA . PHE A 1 91 ? 6.222 -18.474 -6.705 1.00 92.00 91 PHE A CA 1
ATOM 731 C C . PHE A 1 91 ? 5.782 -18.420 -8.166 1.00 92.00 91 PHE A C 1
ATOM 733 O O . PHE A 1 91 ? 5.696 -19.460 -8.813 1.00 92.00 91 PHE A O 1
ATOM 740 N N . PHE A 1 92 ? 5.504 -17.225 -8.690 1.00 85.69 92 PHE A N 1
ATOM 741 C CA . PHE A 1 92 ? 4.927 -17.060 -10.027 1.00 85.69 92 PHE A CA 1
ATOM 742 C C . PHE A 1 92 ? 5.961 -16.644 -11.076 1.00 85.69 92 PHE A C 1
ATOM 744 O O . PHE A 1 92 ? 5.604 -16.497 -12.244 1.00 85.69 92 PHE A O 1
ATOM 751 N N . LYS A 1 93 ? 7.233 -16.457 -10.679 1.00 89.38 93 LYS A N 1
ATOM 752 C CA . LYS A 1 93 ? 8.318 -15.969 -11.551 1.00 89.38 93 LYS A CA 1
ATOM 753 C C . LYS A 1 93 ? 7.933 -14.682 -12.286 1.00 89.38 93 LYS A C 1
ATOM 755 O O . LYS A 1 93 ? 8.366 -14.446 -13.413 1.00 89.38 93 LYS A O 1
ATOM 760 N N . ILE A 1 94 ? 7.092 -13.859 -11.653 1.00 82.25 94 ILE A N 1
ATOM 761 C CA . ILE A 1 94 ? 6.659 -12.578 -12.201 1.00 82.25 94 ILE A CA 1
ATOM 762 C C . ILE A 1 94 ? 7.832 -11.609 -12.058 1.00 82.25 94 ILE A C 1
ATOM 764 O O . ILE A 1 94 ? 8.219 -11.310 -10.930 1.00 82.25 94 ILE A O 1
ATOM 768 N N . PRO A 1 95 ? 8.379 -11.072 -13.161 1.00 85.06 95 PRO A N 1
ATOM 769 C CA . PRO A 1 95 ? 9.528 -10.188 -13.076 1.00 85.06 95 PRO A CA 1
ATOM 770 C C . PRO A 1 95 ? 9.177 -8.934 -12.269 1.00 85.06 95 PRO A C 1
ATOM 772 O O . PRO A 1 95 ? 8.124 -8.318 -12.483 1.00 85.06 95 PRO A O 1
ATOM 775 N N . VAL A 1 96 ? 10.081 -8.542 -11.368 1.00 84.00 96 VAL A N 1
ATOM 776 C CA . VAL A 1 96 ? 9.955 -7.375 -10.478 1.00 84.00 96 VAL A CA 1
ATOM 777 C C . VAL A 1 96 ? 10.126 -6.084 -11.281 1.00 84.00 96 VAL A C 1
ATOM 779 O O . VAL A 1 96 ? 11.152 -5.410 -11.263 1.00 84.00 96 VAL A O 1
ATOM 782 N N . THR A 1 97 ? 9.096 -5.756 -12.051 1.00 82.94 97 THR A N 1
ATOM 783 C CA . THR A 1 97 ? 9.001 -4.529 -12.839 1.00 82.94 97 THR A CA 1
ATOM 784 C C . THR A 1 97 ? 8.040 -3.559 -12.158 1.00 82.94 97 THR A C 1
ATOM 786 O O . THR A 1 97 ? 7.081 -3.974 -11.509 1.00 82.94 97 THR A O 1
ATOM 789 N N . ALA A 1 98 ? 8.261 -2.252 -12.329 1.00 74.69 98 ALA A N 1
ATOM 790 C CA . ALA A 1 98 ? 7.379 -1.210 -11.793 1.00 74.69 98 ALA A CA 1
ATOM 791 C C . ALA A 1 98 ? 5.866 -1.461 -12.020 1.00 74.69 98 ALA A C 1
ATOM 793 O O . ALA A 1 98 ? 5.105 -1.298 -11.065 1.00 74.69 98 ALA A O 1
ATOM 794 N N . PRO A 1 99 ? 5.397 -1.876 -13.217 1.00 73.94 99 PRO A N 1
ATOM 795 C CA . PRO A 1 99 ? 3.979 -2.174 -13.418 1.00 73.94 99 PRO A CA 1
ATOM 796 C C . PRO A 1 99 ? 3.490 -3.400 -12.630 1.00 73.94 99 PRO A C 1
ATOM 798 O O . PRO A 1 99 ? 2.397 -3.356 -12.069 1.00 73.94 99 PRO A O 1
ATOM 801 N N . ASN A 1 100 ? 4.292 -4.464 -12.525 1.00 78.69 100 ASN A N 1
ATOM 802 C CA . ASN A 1 100 ? 3.914 -5.669 -11.778 1.00 78.69 100 ASN A CA 1
ATOM 803 C C . ASN A 1 100 ? 3.857 -5.404 -10.271 1.00 78.69 100 ASN A C 1
ATOM 805 O O . ASN A 1 100 ? 2.925 -5.840 -9.600 1.00 78.69 100 ASN A O 1
ATOM 809 N N . ILE A 1 101 ? 4.812 -4.627 -9.754 1.00 80.69 101 ILE A N 1
ATOM 810 C CA . ILE A 1 101 ? 4.816 -4.159 -8.364 1.00 80.69 101 ILE A CA 1
ATOM 811 C C . ILE A 1 101 ? 3.523 -3.392 -8.069 1.00 80.69 101 ILE A C 1
ATOM 813 O O . ILE A 1 101 ? 2.823 -3.709 -7.109 1.00 80.69 101 ILE A O 1
ATOM 817 N N . ALA A 1 102 ? 3.169 -2.426 -8.923 1.00 77.25 102 ALA A N 1
ATOM 818 C CA . ALA A 1 102 ? 1.957 -1.632 -8.751 1.00 77.25 102 ALA A CA 1
ATOM 819 C C . ALA A 1 102 ? 0.687 -2.500 -8.761 1.00 77.25 102 ALA A C 1
ATOM 821 O O . ALA A 1 102 ? -0.172 -2.327 -7.898 1.00 77.25 102 ALA A O 1
ATOM 822 N N . MET A 1 103 ? 0.582 -3.461 -9.686 1.00 76.62 103 MET A N 1
ATOM 823 C CA . MET A 1 103 ? -0.548 -4.394 -9.734 1.00 76.62 103 MET A CA 1
ATOM 824 C C . MET A 1 103 ? -0.676 -5.232 -8.460 1.00 76.62 103 MET A C 1
ATOM 826 O O . MET A 1 103 ? -1.770 -5.344 -7.909 1.00 76.62 103 MET A O 1
ATOM 830 N N . ILE A 1 104 ? 0.428 -5.812 -7.984 1.00 81.75 104 ILE A N 1
ATOM 831 C CA . ILE A 1 104 ? 0.431 -6.665 -6.791 1.00 81.75 104 ILE A CA 1
ATOM 832 C C . ILE A 1 104 ? 0.016 -5.855 -5.558 1.00 81.75 104 ILE A C 1
ATOM 834 O O . ILE A 1 104 ? -0.840 -6.294 -4.792 1.00 81.75 104 ILE A O 1
ATOM 838 N N . ILE A 1 105 ? 0.560 -4.648 -5.391 1.00 82.25 105 ILE A N 1
ATOM 839 C CA . ILE A 1 105 ? 0.214 -3.768 -4.266 1.00 82.25 105 ILE A CA 1
ATOM 840 C C . ILE A 1 105 ? -1.258 -3.361 -4.324 1.00 82.25 105 ILE A C 1
ATOM 842 O O . ILE A 1 105 ? -1.946 -3.404 -3.303 1.00 82.25 105 ILE A O 1
ATOM 846 N N . LEU A 1 106 ? -1.768 -2.996 -5.503 1.00 79.56 106 LEU A N 1
ATOM 847 C CA . LEU A 1 106 ? -3.184 -2.671 -5.681 1.00 79.56 106 LEU A CA 1
ATOM 848 C C . LEU A 1 106 ? -4.081 -3.862 -5.340 1.00 79.56 106 LEU A C 1
ATOM 850 O O . LEU A 1 106 ? -5.083 -3.692 -4.647 1.00 79.56 106 LEU A O 1
ATOM 854 N N . PHE A 1 107 ? -3.704 -5.065 -5.773 1.00 81.50 107 PHE A N 1
ATOM 855 C CA . PHE A 1 107 ? -4.439 -6.288 -5.471 1.00 81.50 107 PHE A CA 1
ATOM 856 C C . PHE A 1 107 ? -4.499 -6.556 -3.962 1.00 81.50 107 PHE A C 1
ATOM 858 O O . PHE A 1 107 ? -5.577 -6.761 -3.407 1.00 81.50 107 PHE A O 1
ATOM 865 N N . VAL A 1 108 ? -3.362 -6.477 -3.271 1.00 83.56 108 VAL A N 1
ATOM 866 C CA . VAL A 1 108 ? -3.285 -6.669 -1.813 1.00 83.56 108 VAL A CA 1
ATOM 867 C C . VAL A 1 108 ? -4.089 -5.600 -1.078 1.00 83.56 108 VAL A C 1
ATOM 869 O O . VAL A 1 108 ? -4.868 -5.914 -0.179 1.00 83.56 108 VAL A O 1
ATOM 872 N N . THR A 1 109 ? -3.968 -4.344 -1.507 1.00 82.00 109 THR A N 1
ATOM 873 C CA . THR A 1 109 ? -4.741 -3.222 -0.962 1.00 82.00 109 THR A CA 1
ATOM 874 C C . THR A 1 109 ? -6.240 -3.475 -1.106 1.00 82.00 109 THR A C 1
ATOM 876 O O . THR A 1 109 ? -6.989 -3.247 -0.160 1.00 82.00 109 THR A O 1
ATOM 879 N N . PHE A 1 110 ? -6.685 -3.997 -2.253 1.00 77.50 110 PHE A N 1
ATOM 880 C CA . PHE A 1 110 ? -8.086 -4.336 -2.493 1.00 77.50 110 PHE A CA 1
ATOM 881 C C . PHE A 1 110 ? -8.579 -5.454 -1.572 1.00 77.50 110 PHE A C 1
ATOM 883 O O . PHE A 1 110 ? -9.670 -5.349 -1.015 1.00 77.50 110 PHE A O 1
ATOM 890 N N . VAL A 1 111 ? -7.771 -6.495 -1.357 1.00 80.19 111 VAL A N 1
ATOM 891 C CA . VAL A 1 111 ? -8.101 -7.574 -0.415 1.00 80.19 111 VAL A CA 1
ATOM 892 C C . VAL A 1 111 ? -8.237 -7.021 1.006 1.00 80.19 111 VAL A C 1
ATOM 894 O O . VAL A 1 111 ? -9.251 -7.264 1.661 1.00 80.19 111 VAL A O 1
ATOM 897 N N . CYS A 1 112 ? -7.275 -6.216 1.468 1.00 79.62 112 CYS A N 1
ATOM 898 C CA . CYS A 1 112 ? -7.337 -5.576 2.784 1.00 79.62 112 CYS A CA 1
ATOM 899 C C . CYS A 1 112 ? -8.550 -4.643 2.915 1.00 79.62 112 CYS A C 1
ATOM 901 O O . CYS A 1 112 ? -9.256 -4.694 3.922 1.00 79.62 112 CYS A O 1
ATOM 903 N N . ALA A 1 113 ? -8.838 -3.837 1.891 1.00 77.06 113 ALA A N 1
ATOM 904 C CA . ALA A 1 113 ? -9.998 -2.951 1.859 1.00 77.06 113 ALA A CA 1
ATOM 905 C C . ALA A 1 113 ? -11.320 -3.732 1.884 1.00 77.06 113 ALA A C 1
ATOM 907 O O . ALA A 1 113 ? -12.243 -3.364 2.612 1.00 77.06 113 ALA A O 1
ATOM 908 N N . GLY A 1 114 ? -11.400 -4.837 1.140 1.00 74.44 114 GLY A N 1
ATOM 909 C CA . GLY A 1 114 ? -12.538 -5.748 1.153 1.00 74.44 114 GLY A CA 1
ATOM 910 C C . GLY A 1 114 ? -12.780 -6.317 2.548 1.00 74.44 114 GLY A C 1
ATOM 911 O O . GLY A 1 114 ? -13.887 -6.200 3.073 1.00 74.44 114 GLY A O 1
ATOM 912 N N . ILE A 1 115 ? -11.743 -6.860 3.191 1.00 80.44 115 ILE A N 1
ATOM 913 C CA . ILE A 1 115 ? -11.831 -7.406 4.555 1.00 80.44 115 ILE A CA 1
ATOM 914 C C . ILE A 1 115 ? -1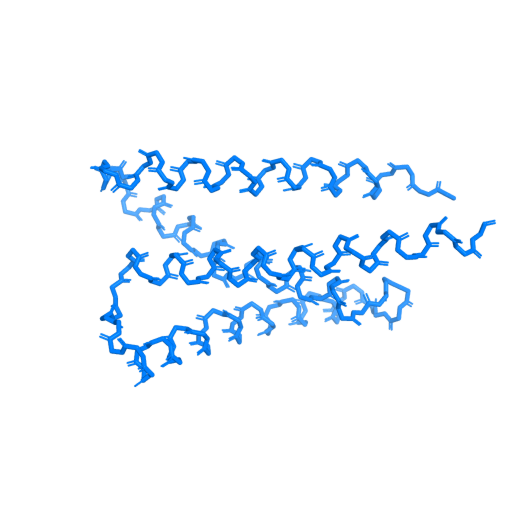2.252 -6.320 5.552 1.00 80.44 115 ILE A C 1
ATOM 916 O O . ILE A 1 115 ? -13.166 -6.550 6.347 1.00 80.44 115 ILE A O 1
ATOM 920 N N . ALA A 1 116 ? -11.655 -5.128 5.482 1.00 76.25 116 ALA A N 1
ATOM 921 C CA . ALA A 1 116 ? -12.029 -3.997 6.329 1.00 76.25 116 ALA A CA 1
ATOM 922 C C . ALA A 1 116 ? -13.511 -3.618 6.146 1.00 76.25 116 ALA A C 1
ATOM 924 O O . ALA A 1 116 ? -14.234 -3.426 7.127 1.00 76.25 116 ALA A O 1
ATOM 925 N N . ALA A 1 117 ? -14.005 -3.589 4.905 1.00 71.94 117 ALA A N 1
ATOM 926 C CA . ALA A 1 117 ? -15.409 -3.320 4.610 1.00 71.94 117 ALA A CA 1
ATOM 927 C C . ALA A 1 117 ? -16.346 -4.420 5.147 1.00 71.94 117 ALA A C 1
ATOM 929 O O . ALA A 1 117 ? -17.402 -4.109 5.703 1.00 71.94 117 ALA A O 1
ATOM 930 N N . PHE A 1 118 ? -15.970 -5.700 5.031 1.00 73.12 118 PHE A N 1
ATOM 931 C CA . PHE A 1 118 ? -16.749 -6.818 5.578 1.00 73.12 118 PHE A CA 1
ATOM 932 C C . PHE A 1 118 ? -16.787 -6.813 7.108 1.00 73.12 118 PHE A C 1
ATOM 934 O O . PHE A 1 118 ? -17.861 -6.979 7.692 1.00 73.12 118 PHE A O 1
ATOM 941 N N . ARG A 1 119 ? -15.648 -6.566 7.766 1.00 72.56 119 ARG A N 1
ATOM 942 C CA . ARG A 1 119 ? -15.567 -6.429 9.227 1.00 72.56 119 ARG A CA 1
ATOM 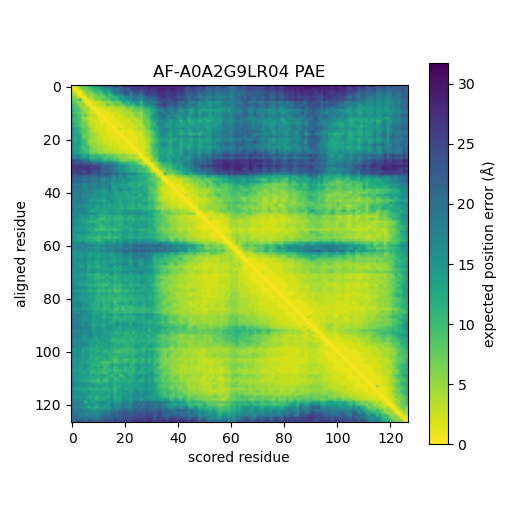943 C C . ARG A 1 119 ? -16.469 -5.300 9.715 1.00 72.56 119 ARG A C 1
ATOM 945 O O . ARG A 1 119 ? -17.247 -5.489 10.647 1.00 72.56 119 ARG A O 1
ATOM 952 N N . HIS A 1 120 ? -16.447 -4.162 9.027 1.00 63.31 120 HIS A N 1
ATOM 953 C CA . HIS A 1 120 ? -17.277 -3.018 9.387 1.00 63.31 120 HIS A CA 1
ATOM 954 C C . HIS A 1 120 ? -18.781 -3.276 9.181 1.00 63.31 120 HIS A C 1
ATOM 956 O O . HIS A 1 120 ? -19.603 -2.758 9.936 1.00 63.31 120 HIS A O 1
ATOM 962 N N . ARG A 1 121 ? -19.174 -4.094 8.191 1.00 63.91 121 ARG A N 1
ATOM 963 C CA . ARG A 1 121 ? -20.578 -4.515 8.020 1.00 63.91 121 ARG A CA 1
ATOM 964 C C . ARG A 1 121 ? -21.053 -5.430 9.145 1.00 63.91 121 ARG A C 1
ATOM 966 O O . ARG A 1 121 ? -22.204 -5.320 9.551 1.00 63.91 121 ARG A O 1
ATOM 973 N N . ARG A 1 122 ? -20.185 -6.298 9.676 1.00 58.16 122 ARG A N 1
ATOM 974 C CA . ARG A 1 122 ? -20.548 -7.171 10.803 1.00 58.16 122 ARG A CA 1
ATOM 975 C C . ARG A 1 122 ? -20.878 -6.389 12.071 1.00 58.16 122 ARG A C 1
ATOM 977 O O . ARG A 1 122 ? -21.833 -6.751 12.735 1.00 58.16 122 ARG A O 1
ATOM 984 N N . PHE A 1 123 ? -20.164 -5.303 12.359 1.00 53.78 123 PHE A N 1
ATOM 985 C CA . PHE A 1 123 ? -20.430 -4.471 13.540 1.00 53.78 123 PHE A CA 1
ATOM 986 C C . PHE A 1 123 ? -21.774 -3.723 13.511 1.00 53.78 123 PHE A C 1
ATOM 988 O O . PHE A 1 123 ? -22.268 -3.337 14.564 1.00 53.78 123 PHE A O 1
ATOM 995 N N . LEU A 1 124 ? -22.371 -3.517 12.333 1.00 51.84 124 LEU A N 1
ATOM 996 C CA . LEU A 1 124 ? -23.658 -2.825 12.187 1.00 51.84 124 LEU A CA 1
ATOM 997 C C . LEU A 1 124 ? -24.874 -3.752 12.300 1.00 51.84 124 LEU A C 1
ATOM 999 O O . LEU A 1 124 ? -25.972 -3.252 12.486 1.00 51.84 124 LEU A O 1
ATOM 1003 N N . ASN A 1 125 ? -24.687 -5.070 12.184 1.00 50.28 125 ASN A N 1
ATOM 1004 C CA . ASN A 1 125 ? -25.776 -6.053 12.259 1.00 50.28 125 ASN A CA 1
ATOM 1005 C C . ASN A 1 125 ? -25.950 -6.661 13.664 1.00 50.28 125 ASN A C 1
ATOM 1007 O O . ASN A 1 125 ? -26.784 -7.545 13.842 1.00 50.28 125 ASN A O 1
ATOM 1011 N N . THR A 1 126 ? -25.146 -6.237 14.642 1.00 51.00 126 THR A N 1
ATOM 1012 C CA . THR A 1 126 ? -25.188 -6.720 16.035 1.00 51.00 126 THR A CA 1
ATOM 1013 C C . THR A 1 126 ? -25.726 -5.679 17.024 1.00 51.00 126 THR A C 1
ATOM 1015 O O . THR A 1 126 ? -25.685 -5.920 18.229 1.00 51.00 126 THR A O 1
ATOM 1018 N N . ILE A 1 127 ? -26.211 -4.536 16.527 1.00 47.94 127 ILE A N 1
ATOM 1019 C CA . ILE A 1 127 ? -26.903 -3.477 17.281 1.00 47.94 127 ILE A CA 1
ATOM 1020 C C . ILE A 1 127 ? -28.293 -3.326 16.670 1.00 47.94 127 ILE A C 1
ATOM 1022 O O . ILE A 1 127 ? -29.260 -3.198 17.449 1.00 47.94 127 ILE A O 1
#

Mean predicted aligned error: 10.66 Å

Sequence (127 aa):
MDIWGFRDIRIFTYLVGVGILLSLLLWPFGFIPTATLRVVFGMILLLGLPGYFAFWAIFDRKEVSEIERLGLVFVFSLVLSVVPVMLGDYFFKIPVTAPNIAMIILFVTFVCAGIAAFRHRRFLNTI